Protein AF-A0A1Q6M4X7-F1 (afdb_monomer_lite)

pLDDT: mean 81.83, std 15.2, range [35.94, 97.19]

Radius of gyration: 29.62 Å; chains: 1; bounding box: 30×71×74 Å

Secondary structure (DSSP, 8-state):
-HHHHHHHHHHHTHHHHT-S---GGG--------HHHHHHHHHHHHHHHHHHHHHHHHSHHHHHHHHTS-HHHHHHHHHHHTS---HHHHHHHTTS-HHHHHHHHHHHHHHHHHHHTT-----

Structure (mmCIF, N/CA/C/O backbone):
data_AF-A0A1Q6M4X7-F1
#
_entry.id   AF-A0A1Q6M4X7-F1
#
loop_
_atom_site.group_PDB
_atom_site.id
_atom_site.type_symbol
_atom_site.label_atom_id
_atom_site.label_alt_id
_atom_site.label_comp_id
_atom_site.label_asym_id
_atom_site.label_entity_id
_atom_site.label_seq_id
_atom_site.pdbx_PDB_ins_code
_atom_site.Cartn_x
_atom_site.Cartn_y
_atom_site.Cartn_z
_atom_site.occupancy
_atom_site.B_iso_or_equiv
_atom_site.auth_seq_id
_atom_site.auth_comp_id
_atom_site.auth_asym_id
_atom_site.auth_atom_id
_atom_site.pdbx_PDB_model_num
ATOM 1 N N . MET A 1 1 ? -15.192 44.689 50.181 1.00 57.06 1 MET A N 1
ATOM 2 C CA . MET A 1 1 ? -14.975 43.286 50.619 1.00 57.06 1 MET A CA 1
ATOM 3 C C . MET 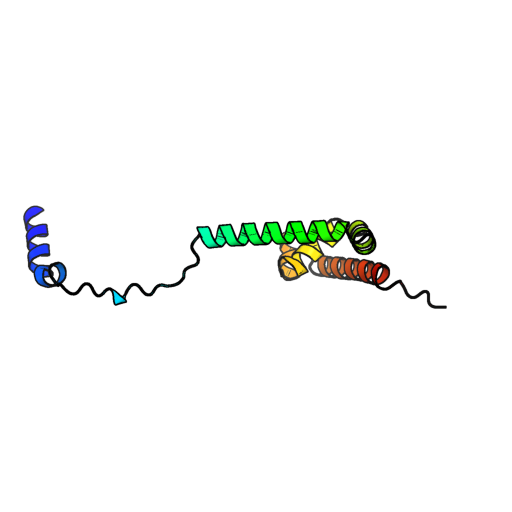A 1 1 ? -13.862 42.566 49.836 1.00 57.06 1 MET A C 1
ATOM 5 O O . MET A 1 1 ? -13.044 41.912 50.465 1.00 57.06 1 MET A O 1
ATOM 9 N N . ILE A 1 2 ? -13.738 42.748 48.510 1.00 58.19 2 ILE A N 1
ATOM 10 C CA . ILE A 1 2 ? -12.717 42.093 47.649 1.00 58.19 2 ILE A CA 1
ATOM 11 C C . ILE A 1 2 ? -11.260 42.444 48.021 1.00 58.19 2 ILE A C 1
ATOM 13 O O . ILE A 1 2 ? -10.394 41.570 48.047 1.00 58.19 2 ILE A O 1
ATOM 17 N N . ILE A 1 3 ? -10.983 43.705 48.379 1.00 62.12 3 ILE A N 1
ATOM 18 C CA . ILE A 1 3 ? -9.628 44.161 48.749 1.00 62.12 3 ILE A CA 1
ATOM 19 C C . ILE A 1 3 ? -9.087 43.394 49.969 1.00 62.12 3 ILE A C 1
ATOM 21 O O . ILE A 1 3 ? -7.902 43.064 50.011 1.00 62.12 3 ILE A O 1
ATOM 25 N N . ASN A 1 4 ? -9.950 43.041 50.928 1.00 73.69 4 ASN A N 1
ATOM 26 C CA . ASN A 1 4 ? -9.538 42.293 52.119 1.00 73.69 4 ASN A CA 1
ATOM 27 C C . ASN A 1 4 ? -9.195 40.835 51.804 1.00 73.69 4 ASN A C 1
ATOM 29 O O . ASN A 1 4 ? -8.273 40.297 52.407 1.00 73.69 4 ASN A O 1
ATOM 33 N N . VAL A 1 5 ? -9.878 40.214 50.838 1.00 75.94 5 VAL A N 1
ATOM 34 C CA . VAL A 1 5 ? -9.587 38.836 50.415 1.00 75.94 5 VAL A CA 1
ATOM 35 C C . VAL A 1 5 ? -8.225 38.769 49.729 1.00 75.94 5 VAL A C 1
ATOM 37 O O . VAL A 1 5 ? -7.395 37.942 50.098 1.00 75.94 5 VAL A O 1
ATOM 40 N N . ARG A 1 6 ? -7.945 39.699 48.806 1.00 76.00 6 ARG A N 1
ATOM 41 C CA . ARG A 1 6 ? -6.651 39.763 48.109 1.00 76.00 6 ARG A CA 1
ATOM 42 C C . ARG A 1 6 ? -5.499 40.059 49.071 1.00 76.00 6 ARG A C 1
ATOM 44 O O . ARG A 1 6 ? -4.477 39.383 49.016 1.00 76.00 6 ARG A O 1
ATOM 51 N N . LYS A 1 7 ? -5.680 41.008 50.001 1.00 82.06 7 LYS A N 1
ATOM 52 C CA . LYS A 1 7 ? -4.685 41.301 51.049 1.00 82.06 7 LYS A CA 1
ATOM 53 C C . LYS A 1 7 ? -4.442 40.099 51.967 1.00 82.06 7 LYS A C 1
ATOM 55 O O . LYS A 1 7 ? -3.293 39.816 52.288 1.00 82.06 7 LYS A O 1
ATOM 60 N N . LYS A 1 8 ? -5.497 39.372 52.355 1.00 84.50 8 LYS A N 1
ATOM 61 C CA . LYS A 1 8 ? -5.389 38.157 53.178 1.00 84.50 8 LYS A CA 1
ATOM 62 C C . LYS A 1 8 ? -4.645 37.043 52.443 1.00 84.50 8 LYS A C 1
ATOM 64 O O . LYS A 1 8 ? -3.775 36.418 53.032 1.00 84.50 8 LYS A O 1
ATOM 69 N N . TYR A 1 9 ? -4.938 36.834 51.161 1.00 85.06 9 TYR A N 1
ATOM 70 C CA . TYR A 1 9 ? -4.250 35.830 50.355 1.00 85.06 9 TYR A CA 1
ATOM 71 C C . TYR A 1 9 ? -2.760 36.154 50.188 1.00 85.06 9 TYR A C 1
ATOM 73 O O . TYR A 1 9 ? -1.926 35.297 50.451 1.00 85.06 9 TYR A O 1
ATOM 81 N N . ILE A 1 10 ? -2.412 37.396 49.833 1.00 84.88 10 ILE A N 1
ATOM 82 C CA . ILE A 1 10 ? -1.005 37.807 49.682 1.00 84.88 10 ILE A CA 1
ATOM 83 C C . ILE A 1 10 ? -0.255 37.665 51.009 1.00 84.88 10 ILE A C 1
ATOM 85 O O . ILE A 1 10 ? 0.851 37.140 51.025 1.00 84.88 10 ILE A O 1
ATOM 89 N N . LYS A 1 11 ? -0.867 38.075 52.129 1.00 84.75 11 LYS A N 1
ATOM 90 C CA . LYS A 1 11 ? -0.259 37.928 53.457 1.00 84.75 11 LYS A CA 1
ATOM 91 C C . LYS A 1 11 ? 0.002 36.461 53.808 1.00 84.75 11 LYS A C 1
ATOM 93 O O . LYS A 1 11 ? 1.071 36.144 54.310 1.00 84.75 11 LYS A O 1
ATOM 98 N N . ASN A 1 12 ? -0.961 35.584 53.542 1.00 87.25 12 ASN A N 1
ATOM 99 C CA . ASN A 1 12 ? -0.862 34.170 53.898 1.00 87.25 12 ASN A CA 1
ATOM 100 C C . ASN A 1 12 ? 0.115 33.385 53.011 1.00 87.25 12 ASN A C 1
ATOM 102 O O . ASN A 1 12 ? 0.576 32.334 53.429 1.00 87.25 12 ASN A O 1
ATOM 106 N N . ASN A 1 13 ? 0.415 33.880 51.808 1.00 83.31 13 ASN A N 1
ATOM 107 C CA . ASN A 1 13 ? 1.278 33.200 50.839 1.00 83.31 13 ASN A CA 1
ATOM 108 C C . ASN A 1 13 ? 2.568 33.987 50.556 1.00 83.31 13 ASN A C 1
ATOM 110 O O . ASN A 1 13 ? 3.207 33.772 49.532 1.00 83.31 13 ASN A O 1
ATOM 114 N N . TYR A 1 14 ? 2.938 34.927 51.431 1.00 83.06 14 TYR A N 1
ATOM 115 C CA . TYR A 1 14 ? 4.043 35.855 51.189 1.00 83.06 14 TYR A CA 1
ATOM 116 C C . TYR A 1 14 ? 5.382 35.137 50.986 1.00 83.06 14 TYR A C 1
ATOM 118 O O . TYR A 1 14 ? 6.115 35.488 50.073 1.00 83.06 14 TYR A O 1
ATOM 126 N N . GLU A 1 15 ? 5.684 34.111 51.785 1.00 81.00 15 GLU A N 1
ATOM 127 C CA . GLU A 1 15 ? 6.941 33.357 51.668 1.00 81.00 15 GLU A CA 1
ATOM 128 C C . GLU A 1 15 ? 7.046 32.600 50.342 1.00 81.00 15 GLU A C 1
ATOM 130 O O . GLU A 1 15 ? 8.084 32.661 49.698 1.00 81.00 15 GLU A O 1
ATOM 135 N N . TYR A 1 16 ? 5.956 31.971 49.892 1.00 76.81 16 TYR A N 1
ATOM 136 C CA . TYR A 1 16 ? 5.888 31.295 48.592 1.00 76.81 16 TYR A CA 1
ATOM 137 C C . TYR A 1 16 ? 5.977 32.279 47.417 1.00 76.81 16 TYR A C 1
ATOM 139 O O . TYR A 1 16 ? 6.659 32.030 46.433 1.00 76.81 16 TYR A O 1
ATOM 147 N N . LEU 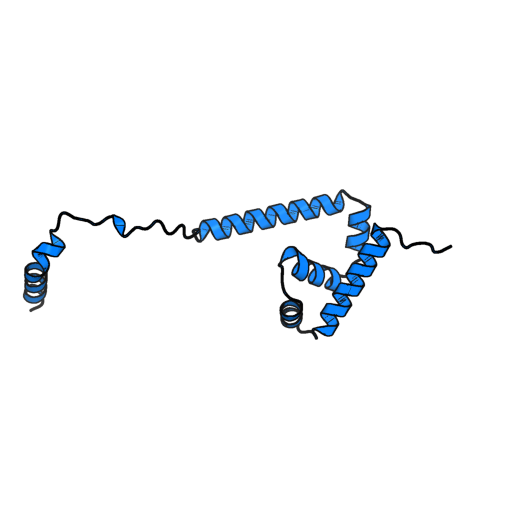A 1 17 ? 5.297 33.425 47.510 1.00 77.62 17 LEU A N 1
ATOM 148 C CA . LEU A 1 17 ? 5.314 34.436 46.447 1.00 77.62 17 LEU A CA 1
ATOM 149 C C . LEU A 1 17 ? 6.647 35.183 46.355 1.00 77.62 17 LEU A C 1
ATOM 151 O O . LEU A 1 17 ? 6.935 35.786 45.325 1.00 77.62 17 LEU A O 1
ATOM 155 N N . ASN A 1 18 ? 7.423 35.187 47.437 1.00 77.12 18 ASN A N 1
ATOM 156 C CA . ASN A 1 18 ? 8.662 35.945 47.555 1.00 77.12 18 ASN A CA 1
ATOM 157 C C . ASN A 1 18 ? 9.886 35.036 47.754 1.00 77.12 18 ASN A C 1
ATOM 159 O O . ASN A 1 18 ? 10.968 35.517 48.102 1.00 77.12 18 ASN A O 1
ATOM 163 N N . SER A 1 19 ? 9.727 33.727 47.537 1.00 77.31 19 SER A N 1
ATOM 164 C CA . SER A 1 19 ? 10.832 32.780 47.533 1.00 77.31 19 SER A CA 1
ATOM 165 C C . SER A 1 19 ? 11.716 33.062 46.322 1.00 77.31 19 SER A C 1
ATOM 167 O O . SER A 1 19 ? 11.251 33.078 45.184 1.00 77.31 19 SER A O 1
ATOM 169 N N . LYS A 1 20 ? 13.011 33.275 46.563 1.00 64.88 20 LYS A N 1
ATOM 170 C CA . LYS A 1 20 ? 14.010 33.470 45.497 1.00 64.88 20 LYS A CA 1
ATOM 171 C C . LYS A 1 20 ? 14.378 32.172 44.773 1.00 64.88 20 LYS A C 1
ATOM 173 O O . LYS A 1 20 ? 15.100 32.214 43.783 1.00 64.88 20 LYS A O 1
ATOM 178 N N . GLU A 1 21 ? 13.891 31.040 45.265 1.00 65.00 21 GLU A N 1
ATOM 179 C CA . GLU A 1 21 ? 14.068 29.733 44.648 1.00 65.00 21 GLU A CA 1
ATOM 180 C C . GLU A 1 21 ? 12.943 29.499 43.641 1.00 65.00 21 GLU A C 1
ATOM 182 O O . GLU A 1 21 ? 11.894 28.939 43.947 1.00 65.00 21 GLU A O 1
ATOM 187 N N . ILE A 1 22 ? 13.161 29.964 42.412 1.00 60.03 22 ILE A N 1
ATOM 188 C CA . ILE A 1 22 ? 12.459 29.407 41.259 1.00 60.03 22 ILE A CA 1
ATOM 189 C C . ILE A 1 22 ? 13.151 28.076 40.989 1.00 60.03 22 ILE A C 1
ATOM 191 O O . ILE A 1 22 ? 14.267 28.056 40.471 1.00 60.03 22 ILE A O 1
ATOM 195 N N . ASN A 1 23 ? 12.527 26.970 41.392 1.00 61.00 23 ASN A N 1
ATOM 196 C CA . ASN A 1 23 ? 13.036 25.649 41.060 1.00 61.00 23 ASN A CA 1
ATOM 197 C C . ASN A 1 23 ? 12.802 25.411 39.558 1.00 61.00 23 ASN A C 1
ATOM 199 O O . ASN A 1 23 ? 11.724 24.997 39.134 1.00 61.00 23 ASN A O 1
ATOM 203 N N . LEU A 1 24 ? 13.802 25.785 38.754 1.00 51.94 24 LEU A N 1
ATOM 204 C CA . LEU A 1 24 ? 13.830 25.664 37.292 1.00 51.94 24 LEU A CA 1
ATOM 205 C C . LEU A 1 24 ? 13.855 24.191 36.832 1.00 51.94 24 LEU A C 1
ATOM 207 O O . LEU A 1 24 ? 13.669 23.911 35.655 1.00 51.94 24 LEU A O 1
ATOM 211 N N . ASP A 1 25 ? 14.031 23.260 37.772 1.00 53.84 25 ASP A N 1
ATOM 212 C CA . ASP A 1 25 ? 14.203 21.820 37.558 1.00 53.84 25 ASP A CA 1
ATOM 213 C C . ASP A 1 25 ? 12.894 21.070 37.232 1.00 53.84 25 ASP A C 1
ATOM 215 O O . ASP A 1 25 ? 12.893 19.861 37.047 1.00 53.84 25 ASP A O 1
ATOM 219 N N . ILE A 1 26 ? 11.753 21.771 37.156 1.00 51.47 26 ILE A N 1
ATOM 220 C CA . ILE A 1 26 ? 10.464 21.181 36.730 1.00 51.47 26 ILE A CA 1
ATOM 221 C C . ILE A 1 26 ? 10.240 21.360 35.218 1.00 51.47 26 ILE A C 1
ATOM 223 O O . ILE A 1 26 ? 9.319 20.780 34.646 1.00 51.47 26 ILE A O 1
ATOM 227 N N . CYS A 1 27 ? 11.105 22.113 34.535 1.00 48.59 27 CYS A N 1
ATOM 228 C CA . CYS A 1 27 ? 11.174 22.070 33.080 1.00 48.59 27 CYS A CA 1
ATOM 229 C C . CYS A 1 27 ? 12.086 20.905 32.676 1.00 48.59 27 CYS A C 1
ATOM 231 O O . CYS A 1 27 ? 13.170 21.110 32.140 1.00 48.59 27 CYS A O 1
ATOM 233 N N . GLU A 1 28 ? 11.662 19.669 32.957 1.00 48.22 28 GLU A N 1
ATOM 234 C CA . GLU A 1 28 ? 12.138 18.560 32.136 1.00 48.22 28 GLU A CA 1
ATOM 235 C C . GLU A 1 28 ? 11.773 18.938 30.697 1.00 48.22 28 GLU A C 1
ATOM 237 O O . GLU A 1 28 ? 10.589 19.079 30.370 1.00 48.22 28 GLU A O 1
ATOM 242 N N . ASP A 1 29 ? 12.792 19.173 29.866 1.00 47.72 29 ASP A N 1
ATOM 243 C CA . ASP A 1 29 ? 12.695 19.190 28.409 1.00 47.72 29 ASP A CA 1
ATOM 244 C C . ASP A 1 29 ? 12.186 17.810 27.982 1.00 47.72 29 ASP A C 1
ATOM 246 O O . ASP A 1 29 ? 12.918 16.922 27.546 1.00 47.72 29 ASP A O 1
ATOM 250 N N . MET A 1 30 ? 10.887 17.596 28.157 1.00 50.59 30 MET A N 1
ATOM 251 C CA . MET A 1 30 ? 10.170 16.583 27.431 1.00 50.59 30 MET A CA 1
ATOM 252 C C . MET A 1 30 ? 10.275 17.064 25.986 1.00 50.59 30 MET A C 1
ATOM 254 O O . MET A 1 30 ? 9.569 18.001 25.605 1.00 50.59 30 MET A O 1
ATOM 258 N N . GLU A 1 31 ? 11.212 16.485 25.223 1.00 55.62 31 GLU A N 1
ATOM 259 C CA . GLU A 1 31 ? 11.312 16.573 23.761 1.00 55.62 31 GLU A CA 1
ATOM 260 C C . GLU A 1 31 ? 9.989 16.080 23.153 1.00 55.62 31 GLU A C 1
ATOM 262 O O . GLU A 1 31 ? 9.862 15.010 22.562 1.00 55.62 31 GLU A O 1
ATOM 267 N N . SER A 1 32 ? 8.934 16.855 23.356 1.00 55.91 32 SER A N 1
ATOM 268 C CA . SER A 1 32 ? 7.697 16.736 22.635 1.00 55.91 32 SER A CA 1
ATOM 269 C C . SER A 1 32 ? 8.028 17.303 21.272 1.00 55.91 32 SER A C 1
ATOM 271 O O . SER A 1 32 ? 8.202 18.511 21.119 1.00 55.91 32 SER A O 1
ATOM 273 N N . SER A 1 33 ? 8.200 16.418 20.286 1.00 62.06 33 SER A N 1
ATOM 274 C CA . SER A 1 33 ? 8.265 16.827 18.886 1.00 62.06 33 SER A CA 1
ATOM 275 C C . SER A 1 33 ? 7.135 17.825 18.669 1.00 62.06 33 SER A C 1
ATOM 277 O O . SER A 1 33 ? 5.962 17.476 18.869 1.00 62.06 33 SER A O 1
ATOM 279 N N . SER A 1 34 ? 7.473 19.076 18.366 1.00 80.12 34 SER A N 1
ATOM 280 C CA . SER A 1 34 ? 6.466 20.120 18.294 1.00 80.12 34 SER A CA 1
ATOM 281 C C . SER A 1 34 ? 5.461 19.758 17.197 1.00 80.12 34 SER A C 1
ATOM 283 O O . SER A 1 34 ? 5.766 18.999 16.272 1.00 80.12 34 SER A O 1
ATOM 285 N N . LEU A 1 35 ? 4.245 20.312 17.254 1.00 82.00 35 LEU A N 1
ATOM 286 C CA . LEU A 1 35 ? 3.278 20.165 16.156 1.00 82.00 35 LEU A CA 1
ATOM 287 C C . LEU A 1 35 ? 3.931 20.506 14.802 1.00 82.00 35 LEU A C 1
ATOM 289 O O . LEU A 1 35 ? 3.639 19.875 13.789 1.00 82.00 35 LEU A O 1
ATOM 293 N N . PHE A 1 36 ? 4.837 21.486 14.804 1.00 82.06 36 PHE A N 1
ATOM 294 C CA . PHE A 1 36 ? 5.601 21.878 13.633 1.00 82.06 36 PHE A CA 1
ATOM 295 C C . PHE A 1 36 ? 6.551 20.773 13.160 1.00 82.06 36 PHE A C 1
ATOM 297 O O . PHE A 1 36 ? 6.538 20.457 11.975 1.00 82.06 36 PHE A O 1
ATOM 304 N N . ASP A 1 37 ? 7.302 20.134 14.058 1.00 87.25 37 ASP A N 1
ATOM 305 C CA . ASP A 1 37 ? 8.202 19.028 13.702 1.00 87.25 37 ASP A CA 1
ATOM 306 C C . ASP A 1 37 ? 7.432 17.833 13.142 1.00 87.25 37 ASP A C 1
ATOM 308 O O . ASP A 1 37 ? 7.851 17.225 12.159 1.00 87.25 37 ASP A O 1
ATOM 312 N N . ALA A 1 38 ? 6.262 17.524 13.706 1.00 87.06 38 ALA A N 1
ATOM 313 C CA . ALA A 1 38 ? 5.390 16.477 13.179 1.00 87.06 38 ALA A CA 1
ATOM 314 C C . ALA A 1 38 ? 4.922 16.788 11.745 1.00 87.06 38 ALA A C 1
ATOM 316 O O . ALA A 1 38 ? 4.949 15.916 10.873 1.00 87.06 38 ALA A O 1
ATOM 317 N N . VAL A 1 39 ? 4.526 18.038 11.480 1.00 87.12 39 VAL A N 1
ATOM 318 C CA . VAL A 1 39 ? 4.140 18.491 10.134 1.00 87.12 39 VAL A CA 1
ATOM 319 C C . VAL A 1 39 ? 5.339 18.470 9.184 1.00 87.12 39 VAL A C 1
ATOM 321 O O . VAL A 1 39 ? 5.217 17.976 8.064 1.00 87.12 39 VAL A O 1
ATOM 324 N N . LEU A 1 40 ? 6.500 18.953 9.626 1.00 90.62 40 LEU A N 1
ATOM 325 C CA . LEU A 1 40 ? 7.720 18.990 8.827 1.00 90.62 40 LEU A CA 1
ATOM 326 C C . LEU A 1 40 ? 8.176 17.578 8.440 1.00 90.62 40 LEU A C 1
ATOM 328 O O . LEU A 1 40 ? 8.452 17.328 7.268 1.00 90.62 40 LEU A O 1
ATOM 332 N N . ASN A 1 41 ? 8.183 16.644 9.393 1.00 89.50 41 ASN A N 1
ATOM 333 C CA . ASN A 1 41 ? 8.535 15.247 9.147 1.00 89.50 41 ASN A CA 1
ATOM 334 C C . ASN A 1 41 ? 7.586 14.596 8.139 1.00 89.50 41 ASN A C 1
ATOM 336 O O . ASN A 1 41 ? 8.042 13.942 7.201 1.00 89.50 41 ASN A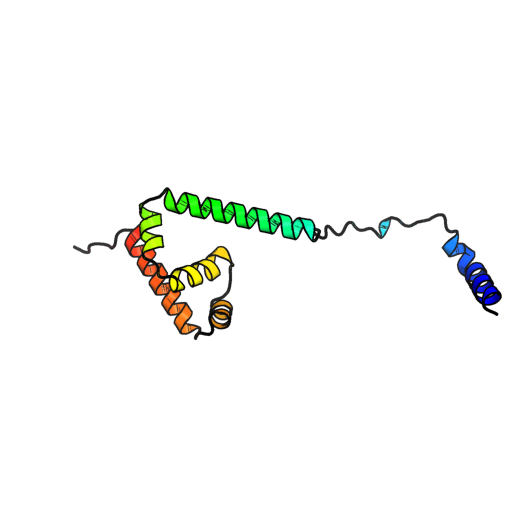 O 1
ATOM 340 N N . LYS A 1 42 ? 6.279 14.858 8.252 1.00 90.31 42 LYS A N 1
ATOM 341 C CA . LYS A 1 42 ? 5.301 14.376 7.272 1.00 90.31 42 LYS A CA 1
ATOM 342 C C . LYS A 1 42 ? 5.597 14.899 5.861 1.00 90.31 42 LYS A C 1
ATOM 344 O O . LYS A 1 42 ? 5.596 14.116 4.916 1.00 90.31 42 LYS A O 1
ATOM 349 N N . CYS A 1 43 ? 5.907 16.189 5.715 1.00 88.56 43 CYS A N 1
ATOM 350 C CA . CYS A 1 43 ? 6.285 16.769 4.422 1.00 88.56 43 CYS A CA 1
ATOM 351 C C . CYS A 1 43 ? 7.556 16.123 3.850 1.00 88.56 43 CYS A C 1
ATOM 353 O O . CYS A 1 43 ? 7.624 15.819 2.660 1.00 88.56 43 CYS A O 1
ATOM 355 N N . VAL A 1 44 ? 8.566 15.887 4.691 1.00 91.62 44 VAL A N 1
ATOM 356 C CA . VAL A 1 44 ? 9.808 15.212 4.287 1.00 91.62 44 VAL A CA 1
ATOM 357 C C . VAL A 1 44 ? 9.531 13.785 3.804 1.00 91.62 44 VAL A C 1
ATOM 359 O O . VAL A 1 44 ? 10.098 13.357 2.798 1.00 91.62 44 VAL A O 1
ATOM 362 N N . ASP A 1 45 ? 8.648 13.049 4.472 1.00 89.75 45 ASP A N 1
ATOM 363 C CA . ASP A 1 45 ? 8.306 11.680 4.081 1.00 89.75 45 ASP A CA 1
ATOM 364 C C . ASP A 1 45 ? 7.462 11.622 2.802 1.00 89.75 45 ASP A C 1
ATOM 366 O O . ASP A 1 45 ? 7.669 10.737 1.963 1.00 89.75 45 ASP A O 1
ATOM 370 N N . GLU A 1 46 ? 6.576 12.596 2.586 1.00 87.94 46 GLU A N 1
ATOM 371 C CA . GLU A 1 46 ? 5.872 12.775 1.311 1.00 87.94 46 GLU A CA 1
ATOM 372 C C . GLU A 1 46 ? 6.858 13.062 0.164 1.00 87.94 46 GLU A C 1
ATOM 374 O O . GLU A 1 46 ? 6.778 12.418 -0.886 1.00 87.94 46 GLU A O 1
ATOM 379 N N . LEU A 1 47 ? 7.854 13.932 0.381 1.00 89.06 47 LEU A N 1
ATOM 380 C CA . LEU A 1 47 ? 8.908 14.218 -0.603 1.00 89.06 47 LEU A CA 1
ATOM 381 C C . LEU A 1 47 ? 9.754 12.983 -0.935 1.00 89.06 47 LEU A C 1
ATOM 383 O O . LEU A 1 47 ? 9.985 12.690 -2.110 1.00 89.06 47 LEU A O 1
ATOM 387 N N . LYS A 1 48 ? 10.190 12.218 0.075 1.00 89.44 48 LYS A N 1
ATOM 388 C CA . LYS A 1 48 ? 10.913 10.952 -0.150 1.00 89.44 48 LYS A CA 1
ATOM 389 C C . LYS A 1 48 ? 10.071 9.974 -0.966 1.00 89.44 48 LYS A C 1
ATOM 391 O O . LYS A 1 48 ? 10.588 9.330 -1.875 1.00 89.44 48 LYS A O 1
ATOM 396 N N . SER A 1 49 ? 8.775 9.888 -0.669 1.00 86.44 49 SER A N 1
ATOM 397 C CA . SER A 1 49 ? 7.846 9.006 -1.381 1.00 86.44 49 SER A CA 1
ATOM 398 C C . SER A 1 49 ? 7.680 9.409 -2.849 1.00 86.44 49 SER A C 1
ATOM 400 O O . SER A 1 49 ? 7.649 8.540 -3.720 1.00 86.44 49 SER A O 1
ATOM 402 N N . ALA A 1 50 ? 7.627 10.711 -3.146 1.00 82.00 50 ALA A N 1
ATOM 403 C CA . ALA A 1 50 ? 7.604 11.212 -4.519 1.00 82.00 50 ALA A CA 1
ATOM 404 C C . ALA A 1 50 ? 8.892 10.851 -5.277 1.00 82.00 50 ALA A C 1
ATOM 406 O O . ALA A 1 50 ? 8.833 10.363 -6.403 1.00 82.00 50 ALA A O 1
ATOM 407 N N . LEU A 1 51 ? 10.050 10.992 -4.630 1.00 85.31 51 LEU A N 1
ATOM 408 C CA . LEU A 1 51 ? 11.343 10.647 -5.222 1.00 85.31 51 LEU A CA 1
ATOM 409 C C . LEU A 1 51 ? 11.473 9.135 -5.495 1.00 85.31 51 LEU A C 1
ATOM 411 O O . LEU A 1 51 ? 11.986 8.722 -6.535 1.00 85.31 51 LEU A O 1
ATOM 415 N N . GLU A 1 52 ? 10.974 8.285 -4.593 1.00 82.25 52 GLU A N 1
ATOM 416 C CA . GLU A 1 52 ? 10.855 6.836 -4.827 1.00 82.25 52 GLU A CA 1
ATOM 417 C C . GLU A 1 52 ? 9.943 6.522 -6.021 1.00 82.25 52 GLU A C 1
ATOM 419 O O . GLU A 1 52 ? 10.252 5.640 -6.826 1.00 82.25 52 GLU A O 1
ATOM 424 N N . PHE A 1 53 ? 8.841 7.261 -6.164 1.00 80.94 53 PHE A N 1
ATOM 425 C CA . PHE A 1 53 ? 7.913 7.108 -7.278 1.00 80.94 53 PHE A CA 1
ATOM 426 C C . PHE A 1 53 ? 8.547 7.506 -8.617 1.00 80.94 53 PHE A C 1
ATOM 428 O O . PHE A 1 53 ? 8.381 6.787 -9.598 1.00 80.94 53 PHE A O 1
ATOM 435 N N . GLU A 1 54 ? 9.332 8.584 -8.662 1.00 78.81 54 GLU A N 1
ATOM 436 C CA . GLU A 1 54 ? 10.095 8.985 -9.853 1.00 78.81 54 GLU A CA 1
ATOM 437 C C . GLU A 1 54 ? 11.105 7.913 -10.276 1.00 78.81 54 GLU A C 1
ATOM 439 O O . GLU A 1 54 ? 11.143 7.520 -11.443 1.00 78.81 54 GLU A O 1
ATOM 444 N N . ARG A 1 55 ? 11.864 7.355 -9.322 1.00 81.94 55 ARG A N 1
ATOM 445 C CA . ARG A 1 55 ? 12.807 6.249 -9.587 1.00 81.94 55 ARG A CA 1
ATOM 446 C C . ARG A 1 55 ? 12.125 5.032 -10.210 1.00 81.94 55 ARG A C 1
ATOM 448 O O . ARG A 1 55 ? 12.727 4.341 -11.027 1.00 81.94 55 ARG A O 1
ATOM 455 N N . LEU A 1 56 ? 10.867 4.790 -9.851 1.00 76.75 56 LEU A N 1
ATOM 456 C CA . LEU A 1 56 ? 10.037 3.721 -10.403 1.00 76.75 56 LEU A CA 1
ATOM 457 C C . LEU A 1 56 ? 9.780 3.883 -11.911 1.00 76.75 56 LEU A C 1
ATOM 459 O O . LEU A 1 56 ? 9.637 2.876 -12.597 1.00 76.75 56 LEU A O 1
ATOM 463 N N . PHE A 1 57 ? 9.741 5.113 -12.438 1.00 76.75 57 PHE A N 1
ATOM 464 C CA . PHE A 1 57 ? 9.648 5.363 -13.885 1.00 76.75 57 PHE A CA 1
ATOM 465 C C . PHE A 1 57 ? 10.996 5.268 -14.597 1.00 76.75 57 PHE A C 1
ATOM 467 O O . PHE A 1 57 ? 11.021 5.016 -15.799 1.00 76.75 57 PHE A O 1
ATOM 474 N N . CYS A 1 58 ? 12.104 5.449 -13.876 1.00 80.25 58 CYS A N 1
ATOM 475 C CA . CYS A 1 58 ? 13.446 5.306 -14.438 1.00 80.25 58 CYS A CA 1
ATOM 476 C C . CYS A 1 58 ? 13.807 3.840 -14.731 1.00 80.25 58 CYS A C 1
ATOM 478 O O . CYS A 1 58 ? 14.601 3.577 -15.632 1.00 80.25 58 CYS A O 1
ATOM 480 N N . ASP A 1 59 ? 13.228 2.885 -13.999 1.00 83.50 59 ASP A N 1
ATOM 481 C CA . ASP A 1 59 ? 13.366 1.455 -14.280 1.00 83.50 59 ASP A CA 1
ATOM 482 C C . ASP A 1 59 ? 12.173 0.956 -15.107 1.00 83.50 59 ASP A C 1
ATOM 484 O O . ASP A 1 59 ? 11.066 0.752 -14.604 1.00 83.50 59 ASP A O 1
ATOM 488 N N . GLU A 1 60 ? 12.412 0.707 -16.394 1.00 82.50 60 GLU A N 1
ATOM 489 C CA . GLU A 1 60 ? 11.391 0.247 -17.337 1.00 82.50 60 GLU A CA 1
ATOM 490 C C . GLU A 1 60 ? 10.724 -1.076 -16.908 1.00 82.50 60 GLU A C 1
ATOM 492 O O . GLU A 1 60 ? 9.522 -1.277 -17.126 1.00 82.50 60 GLU A O 1
ATOM 497 N N . LYS A 1 61 ? 11.456 -1.992 -16.257 1.00 83.12 61 LYS A N 1
ATOM 498 C CA . LYS A 1 61 ? 10.891 -3.266 -15.788 1.00 83.12 61 LYS A CA 1
ATOM 499 C C . LYS A 1 61 ? 9.956 -3.032 -14.610 1.00 83.12 61 LYS A C 1
ATOM 501 O O . LYS A 1 61 ? 8.826 -3.529 -14.630 1.00 83.12 61 LYS A O 1
ATOM 506 N N . LEU A 1 62 ? 10.395 -2.267 -13.610 1.00 81.69 62 LEU A N 1
ATOM 507 C CA . LEU A 1 62 ? 9.568 -1.934 -12.446 1.00 81.69 62 LEU A CA 1
ATOM 508 C C . LEU A 1 62 ? 8.343 -1.109 -12.847 1.00 81.69 62 LEU A C 1
ATOM 510 O O . LEU A 1 62 ? 7.232 -1.405 -12.397 1.00 81.69 62 LEU A O 1
ATOM 514 N N . TYR A 1 63 ? 8.506 -0.164 -13.771 1.00 85.19 63 TYR A N 1
ATOM 515 C CA . TYR A 1 63 ? 7.404 0.589 -14.356 1.00 85.19 63 TYR A CA 1
ATOM 516 C C . TYR A 1 63 ? 6.363 -0.336 -15.001 1.00 85.19 63 TYR A C 1
ATOM 518 O O . TYR A 1 63 ? 5.171 -0.254 -14.695 1.00 85.19 63 TYR A O 1
ATO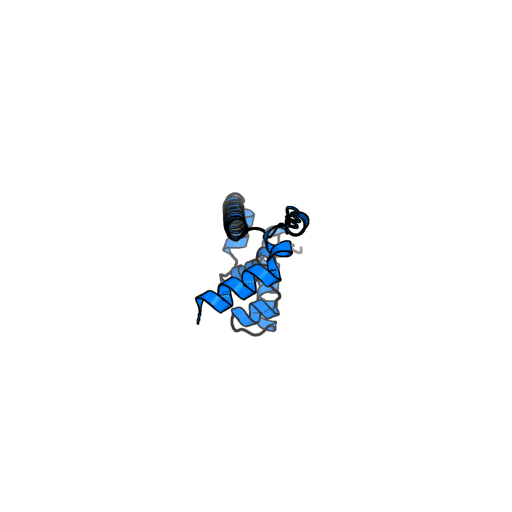M 526 N N . ASN A 1 64 ? 6.790 -1.279 -15.846 1.00 85.44 64 ASN A N 1
ATOM 527 C CA . ASN A 1 64 ? 5.893 -2.222 -16.523 1.00 85.44 64 ASN A CA 1
ATOM 528 C C . ASN A 1 64 ? 5.193 -3.202 -15.563 1.00 85.44 64 ASN A C 1
ATOM 530 O O . ASN A 1 64 ? 4.080 -3.683 -15.834 1.00 85.44 64 ASN A O 1
ATOM 534 N N . VAL A 1 65 ? 5.830 -3.515 -14.434 1.00 86.75 65 VAL A N 1
ATOM 535 C CA . VAL A 1 65 ? 5.236 -4.288 -13.338 1.00 86.75 65 VAL A CA 1
ATOM 536 C C . VAL A 1 65 ? 4.156 -3.462 -12.645 1.00 86.75 65 VAL A C 1
ATOM 538 O O . VAL A 1 65 ? 3.001 -3.891 -12.598 1.00 86.75 65 VAL A O 1
ATOM 541 N N . ALA A 1 66 ? 4.502 -2.261 -12.178 1.00 85.31 66 ALA A N 1
ATOM 542 C CA . ALA A 1 66 ? 3.591 -1.364 -11.479 1.00 85.31 66 ALA A CA 1
ATOM 543 C C . ALA A 1 66 ? 2.396 -0.968 -12.360 1.00 85.31 66 ALA A C 1
ATOM 545 O O . ALA A 1 66 ? 1.252 -0.969 -11.903 1.00 85.31 66 ALA A O 1
ATOM 546 N N . LYS A 1 67 ? 2.619 -0.702 -13.650 1.00 87.06 67 LYS A N 1
ATOM 547 C CA . LYS A 1 67 ? 1.573 -0.370 -14.627 1.00 87.06 67 LYS A CA 1
ATOM 548 C C . LYS A 1 67 ? 0.524 -1.474 -14.783 1.00 87.06 67 LYS A C 1
ATOM 550 O O . LYS A 1 67 ? -0.646 -1.164 -14.971 1.00 87.06 67 LYS A O 1
ATOM 555 N N . ALA A 1 68 ? 0.914 -2.744 -14.678 1.00 88.62 68 ALA A N 1
ATOM 556 C CA . ALA A 1 68 ? 0.003 -3.880 -14.847 1.00 88.62 68 ALA A CA 1
ATOM 557 C C . ALA A 1 68 ? -0.839 -4.215 -13.604 1.00 88.62 68 ALA A C 1
ATOM 559 O O . ALA A 1 68 ? -1.745 -5.057 -13.667 1.00 88.62 68 ALA A O 1
ATOM 560 N N . LEU A 1 69 ? -0.543 -3.579 -12.472 1.00 92.06 69 LEU A N 1
ATOM 561 C CA . LEU A 1 69 ? -1.380 -3.654 -11.286 1.00 92.06 69 LEU A CA 1
ATOM 562 C C . LEU A 1 69 ? -2.594 -2.735 -11.450 1.00 92.06 69 LEU A C 1
ATOM 564 O O . LEU A 1 69 ? -2.489 -1.581 -11.868 1.00 92.06 69 LEU A O 1
ATOM 568 N N . SER A 1 70 ? -3.758 -3.251 -11.082 1.00 94.19 70 SER A N 1
ATOM 569 C CA . SER A 1 70 ? -4.992 -2.477 -10.971 1.00 94.19 70 SER A CA 1
ATOM 570 C C . SER A 1 70 ? -4.903 -1.464 -9.828 1.00 94.19 70 SER A C 1
ATOM 572 O O . SER A 1 70 ? -4.116 -1.631 -8.896 1.00 94.19 70 SER A O 1
ATOM 574 N N . GLY A 1 71 ? -5.756 -0.435 -9.857 1.00 92.62 71 GLY A N 1
ATOM 575 C CA . GLY A 1 71 ? -5.821 0.563 -8.782 1.00 92.62 71 GLY A CA 1
ATOM 576 C C . GLY A 1 71 ? -6.027 -0.070 -7.402 1.00 92.62 71 GLY A C 1
ATOM 577 O O . GLY A 1 71 ? -5.300 0.252 -6.471 1.00 92.62 71 GLY A O 1
ATOM 578 N N . LYS A 1 72 ? -6.924 -1.061 -7.291 1.00 94.06 72 LYS A N 1
ATOM 579 C CA . LYS A 1 72 ? -7.157 -1.790 -6.031 1.00 94.06 72 LYS A CA 1
ATOM 580 C C . LYS A 1 72 ? -5.924 -2.562 -5.557 1.00 94.06 72 LYS A C 1
ATOM 582 O O . LYS A 1 72 ? -5.621 -2.545 -4.372 1.00 94.06 72 LYS A O 1
ATOM 587 N N . GLU A 1 73 ? -5.207 -3.224 -6.468 1.00 94.81 73 GLU A N 1
ATOM 588 C CA . GLU A 1 73 ? -3.960 -3.929 -6.131 1.00 94.81 73 GLU A CA 1
ATOM 589 C C . GLU A 1 73 ? -2.894 -2.944 -5.628 1.00 94.81 73 GLU A C 1
ATOM 591 O O . GLU A 1 73 ? -2.266 -3.203 -4.606 1.00 94.81 73 GLU A O 1
ATOM 596 N N . LYS A 1 74 ? -2.743 -1.788 -6.289 1.00 93.56 74 LYS A N 1
ATOM 597 C CA . LYS A 1 74 ? -1.818 -0.726 -5.864 1.00 93.56 74 LYS A CA 1
ATOM 598 C C . LYS A 1 74 ? -2.171 -0.173 -4.487 1.00 93.56 74 LYS A C 1
ATOM 600 O O . LYS A 1 74 ? -1.287 -0.078 -3.650 1.00 93.56 74 LYS A O 1
ATOM 605 N N . MET A 1 75 ? -3.445 0.134 -4.240 1.00 93.81 75 MET A N 1
ATOM 606 C CA . MET A 1 75 ? -3.910 0.647 -2.946 1.00 93.81 75 MET A CA 1
ATOM 607 C C . MET A 1 75 ? -3.637 -0.338 -1.810 1.00 93.81 75 MET A C 1
ATOM 609 O O . MET A 1 75 ? -3.114 0.056 -0.776 1.00 93.81 75 MET A O 1
ATOM 613 N N . VAL A 1 76 ? -3.937 -1.627 -2.011 1.00 95.94 76 VAL A N 1
ATOM 614 C CA . VAL A 1 76 ? -3.682 -2.655 -0.992 1.00 95.94 76 VAL A CA 1
ATOM 615 C C . VAL A 1 76 ? -2.186 -2.796 -0.712 1.00 95.94 76 VAL A C 1
ATOM 617 O O . VAL A 1 76 ? -1.798 -2.886 0.447 1.00 95.94 76 VAL A O 1
ATOM 620 N N . LEU A 1 77 ? -1.338 -2.803 -1.745 1.00 93.56 77 LEU A N 1
ATOM 621 C CA . LEU A 1 77 ? 0.114 -2.869 -1.552 1.00 93.56 77 LEU A CA 1
ATOM 622 C C . LEU A 1 77 ? 0.661 -1.611 -0.872 1.00 93.56 77 LEU A C 1
ATOM 624 O O . LEU A 1 77 ? 1.496 -1.729 0.018 1.00 93.56 77 LEU A O 1
ATOM 628 N N . PHE A 1 78 ? 0.178 -0.430 -1.256 1.00 91.88 78 PHE A N 1
ATOM 629 C CA . PHE A 1 78 ? 0.566 0.834 -0.636 1.00 91.88 78 PHE A CA 1
ATOM 630 C C . PHE A 1 78 ? 0.212 0.846 0.854 1.00 91.88 78 PHE A C 1
ATOM 632 O O . PHE A 1 78 ? 1.084 1.058 1.690 1.00 91.88 78 PHE A O 1
ATOM 639 N N . ALA A 1 79 ? -1.029 0.504 1.199 1.00 94.06 79 ALA A N 1
ATOM 640 C CA . ALA A 1 79 ? -1.468 0.454 2.587 1.00 94.06 79 ALA A CA 1
ATOM 641 C C . ALA A 1 79 ? -0.697 -0.593 3.415 1.00 94.06 79 ALA A C 1
ATOM 643 O O . ALA A 1 79 ? -0.375 -0.347 4.572 1.00 94.06 79 ALA A O 1
ATOM 644 N N . LEU A 1 80 ? -0.363 -1.751 2.829 1.00 93.44 80 LEU A N 1
ATOM 645 C CA . LEU A 1 80 ? 0.400 -2.802 3.515 1.00 93.44 80 LEU A CA 1
ATOM 646 C C . LEU A 1 80 ? 1.867 -2.431 3.754 1.00 93.44 80 LEU A C 1
ATOM 648 O O . LEU A 1 80 ? 2.389 -2.707 4.828 1.00 93.44 80 LEU A O 1
ATOM 652 N N . TYR A 1 81 ? 2.547 -1.899 2.737 1.00 90.69 81 TYR A N 1
ATOM 653 C CA . TYR A 1 81 ? 4.008 -1.775 2.740 1.00 90.69 81 TYR A CA 1
ATOM 654 C C . TYR A 1 81 ? 4.513 -0.356 2.984 1.00 90.69 81 TYR A C 1
ATOM 656 O O . TYR A 1 81 ? 5.633 -0.206 3.455 1.00 90.69 81 TYR A O 1
ATOM 664 N N . LYS A 1 82 ? 3.724 0.671 2.651 1.00 88.12 82 LYS A N 1
ATOM 665 C CA . LYS A 1 82 ? 4.089 2.073 2.886 1.00 88.12 82 LYS A CA 1
ATOM 666 C C . LYS A 1 82 ? 3.433 2.635 4.141 1.00 88.12 82 LYS A C 1
ATOM 668 O O . LYS A 1 82 ? 4.089 3.343 4.887 1.00 88.12 82 LYS A O 1
ATOM 673 N N . GLU A 1 83 ? 2.159 2.319 4.368 1.00 89.31 83 GLU A N 1
ATOM 674 C CA . GLU A 1 83 ? 1.421 2.782 5.557 1.00 89.31 83 GLU A CA 1
ATOM 675 C C . GLU A 1 83 ? 1.452 1.774 6.718 1.00 89.31 83 GLU A C 1
ATOM 677 O O . GLU A 1 83 ? 0.877 2.043 7.769 1.00 89.31 83 GLU A O 1
ATOM 682 N N . GLU A 1 84 ? 2.071 0.603 6.519 1.00 93.19 84 GLU A N 1
ATOM 683 C CA . GLU A 1 84 ? 2.212 -0.471 7.517 1.00 93.19 84 GLU A CA 1
ATOM 684 C C . GLU A 1 84 ? 0.883 -0.934 8.155 1.00 93.19 84 GLU A C 1
ATOM 686 O O . GLU A 1 84 ? 0.834 -1.454 9.273 1.00 93.19 84 GLU A O 1
ATOM 691 N N . LYS A 1 85 ? -0.236 -0.787 7.435 1.00 95.31 85 LYS A N 1
ATOM 692 C CA . LYS A 1 85 ? -1.565 -1.164 7.926 1.00 95.31 85 LYS A CA 1
ATOM 693 C C . LYS A 1 85 ? -1.771 -2.672 7.891 1.00 95.31 85 LYS A C 1
ATOM 695 O O . LYS A 1 85 ? -1.394 -3.378 6.955 1.00 95.31 85 LYS A O 1
ATOM 700 N N . SER A 1 86 ? -2.498 -3.182 8.880 1.00 96.31 86 SER A N 1
ATOM 701 C CA . SER A 1 86 ? -2.932 -4.579 8.894 1.00 96.31 86 SER A CA 1
ATOM 702 C C . SER A 1 86 ? -4.015 -4.852 7.842 1.00 96.31 86 SER A C 1
ATOM 704 O O . SER A 1 86 ? -4.842 -3.997 7.526 1.00 96.31 86 SER A O 1
ATOM 706 N N . ILE A 1 87 ? -4.106 -6.104 7.374 1.00 94.81 87 ILE A N 1
ATOM 707 C CA . ILE A 1 87 ? -5.169 -6.555 6.450 1.00 94.81 87 ILE A CA 1
ATOM 708 C C . ILE A 1 87 ? -6.568 -6.209 6.988 1.00 94.81 87 ILE A C 1
ATOM 710 O O . ILE A 1 87 ? -7.461 -5.878 6.214 1.00 94.81 87 ILE A O 1
ATOM 714 N N . ASN A 1 88 ? -6.760 -6.267 8.309 1.00 96.31 88 ASN A N 1
ATOM 715 C CA . ASN A 1 88 ? -8.039 -5.957 8.945 1.00 96.31 88 ASN A CA 1
ATOM 716 C C . ASN A 1 88 ? -8.374 -4.460 8.880 1.00 96.31 88 ASN A C 1
ATOM 718 O O . ASN A 1 88 ? -9.533 -4.117 8.672 1.00 96.31 88 ASN A O 1
ATOM 722 N N . GLN A 1 89 ? -7.386 -3.576 9.052 1.00 96.62 89 GLN A N 1
ATOM 723 C CA . GLN A 1 89 ? -7.583 -2.128 8.903 1.00 96.62 89 GLN A CA 1
ATOM 724 C C . GLN A 1 89 ? -7.919 -1.779 7.455 1.00 96.62 89 GLN A C 1
ATOM 726 O O . GLN A 1 89 ? -8.915 -1.108 7.209 1.00 96.62 89 GLN A O 1
ATOM 731 N N . ILE A 1 90 ? -7.177 -2.337 6.498 1.00 96.75 90 ILE A N 1
ATOM 732 C CA . ILE A 1 90 ? -7.417 -2.121 5.065 1.00 96.75 90 ILE A CA 1
ATOM 733 C C . ILE A 1 90 ? -8.813 -2.611 4.664 1.00 96.75 90 ILE A C 1
ATOM 735 O O . ILE A 1 90 ? -9.528 -1.925 3.943 1.00 96.75 90 ILE A O 1
ATOM 739 N N . ALA A 1 91 ? -9.226 -3.782 5.155 1.00 96.94 91 ALA A N 1
ATOM 740 C CA . ALA A 1 91 ? -10.559 -4.329 4.912 1.00 96.94 91 ALA A CA 1
ATOM 741 C C . ALA A 1 91 ? -11.668 -3.385 5.404 1.00 96.94 91 ALA A C 1
ATOM 743 O O . ALA A 1 91 ? -12.635 -3.146 4.682 1.00 96.94 91 ALA A O 1
ATOM 744 N N . LYS A 1 92 ? -11.494 -2.797 6.596 1.00 97.00 92 LYS A N 1
ATOM 745 C CA . LYS A 1 92 ? -12.417 -1.795 7.147 1.00 97.00 92 LYS A CA 1
ATOM 746 C C . LYS A 1 92 ? -12.435 -0.511 6.314 1.00 97.00 92 LYS A C 1
ATOM 748 O O . LYS A 1 92 ? -13.511 -0.063 5.943 1.00 97.00 92 LYS A O 1
ATOM 753 N N . GLU A 1 93 ? -11.272 0.051 5.987 1.00 95.06 93 GLU A N 1
ATOM 754 C CA . GLU A 1 93 ? -11.153 1.298 5.210 1.00 95.06 93 GLU A CA 1
ATOM 755 C C . GLU A 1 93 ? -11.717 1.162 3.790 1.00 95.06 93 GLU A C 1
ATOM 757 O O . GLU A 1 93 ? -12.375 2.065 3.283 1.00 95.06 93 GLU A O 1
ATOM 762 N N . MET A 1 94 ? -11.496 0.010 3.155 1.00 94.06 94 MET A N 1
ATOM 763 C CA . MET A 1 94 ? -12.008 -0.287 1.817 1.00 94.06 94 MET A CA 1
ATOM 764 C C . MET A 1 94 ? -13.444 -0.834 1.820 1.00 94.06 94 MET A C 1
ATOM 766 O O . MET A 1 94 ? -13.985 -1.079 0.742 1.00 94.06 94 MET A O 1
ATOM 770 N N . ASN A 1 95 ? -14.047 -1.042 2.996 1.00 95.56 95 ASN A N 1
ATOM 771 C CA . ASN A 1 95 ? -15.369 -1.642 3.187 1.00 95.56 95 ASN A CA 1
ATOM 772 C C . ASN A 1 95 ? -15.556 -2.972 2.425 1.00 95.56 95 ASN A C 1
ATOM 774 O O . ASN A 1 95 ? -16.499 -3.155 1.653 1.00 95.56 95 ASN A O 1
ATOM 778 N N . VAL A 1 96 ? -14.613 -3.899 2.600 1.00 95.75 96 VAL A N 1
ATOM 779 C CA . VAL A 1 96 ? -14.638 -5.229 1.973 1.00 95.75 96 VAL A CA 1
ATOM 780 C C . VAL A 1 96 ? -14.205 -6.309 2.955 1.00 95.75 96 VAL A C 1
ATOM 782 O O . VAL A 1 96 ? -13.506 -6.053 3.930 1.00 95.75 96 VAL A O 1
ATOM 785 N N . GLU A 1 97 ? -14.562 -7.555 2.654 1.00 96.69 97 GLU A N 1
ATOM 786 C CA . GLU A 1 97 ? -14.144 -8.709 3.447 1.00 96.69 97 GLU A CA 1
ATOM 787 C C . GLU A 1 97 ? -12.618 -8.853 3.533 1.00 96.69 97 GLU A C 1
ATOM 789 O O . GLU A 1 97 ? -11.891 -8.712 2.543 1.00 96.69 97 GLU A O 1
ATOM 794 N N . ARG A 1 98 ? -12.126 -9.260 4.708 1.00 96.81 98 ARG A N 1
ATOM 795 C CA . ARG A 1 98 ? -10.697 -9.529 4.957 1.00 96.81 98 ARG A CA 1
ATOM 796 C C . ARG A 1 98 ? -10.110 -10.516 3.942 1.00 96.81 98 ARG A C 1
ATOM 798 O O . ARG A 1 98 ? -8.983 -10.348 3.472 1.00 96.81 98 ARG A O 1
ATOM 805 N N . THR A 1 99 ? -10.878 -11.546 3.590 1.00 97.00 99 THR A N 1
ATOM 806 C CA . THR A 1 99 ? -10.492 -12.566 2.601 1.00 97.00 99 THR A CA 1
ATOM 807 C C . THR A 1 99 ? -10.314 -11.969 1.206 1.00 97.00 99 THR A C 1
ATOM 809 O O . THR A 1 99 ? -9.434 -12.399 0.460 1.00 97.00 99 THR A O 1
ATOM 812 N N . THR A 1 100 ? -11.086 -10.935 0.866 1.00 96.81 100 THR A N 1
ATOM 813 C CA . THR A 1 100 ? -10.961 -10.205 -0.398 1.00 96.81 100 THR A CA 1
ATOM 814 C C . THR A 1 100 ? -9.642 -9.445 -0.454 1.00 96.81 100 THR A C 1
ATOM 816 O O . THR A 1 100 ? -8.914 -9.583 -1.437 1.00 96.81 100 THR A O 1
ATOM 819 N N . ILE A 1 101 ? -9.272 -8.724 0.611 1.00 97.19 101 ILE A N 1
ATOM 820 C CA . ILE A 1 101 ? -7.966 -8.046 0.691 1.00 97.19 101 ILE A CA 1
ATOM 821 C C . ILE A 1 101 ? -6.818 -9.051 0.576 1.00 97.19 101 ILE A C 1
ATOM 823 O O . ILE A 1 101 ? -5.870 -8.824 -0.175 1.00 97.19 101 ILE A O 1
ATOM 827 N N . TRP A 1 102 ? -6.927 -10.198 1.252 1.00 96.62 102 TRP A N 1
ATOM 828 C CA . TRP A 1 102 ? -5.928 -11.263 1.161 1.00 96.62 102 TRP A CA 1
ATOM 829 C C . TRP A 1 102 ? -5.768 -11.794 -0.273 1.00 96.62 102 TRP A C 1
ATOM 831 O O . TRP A 1 102 ? -4.646 -11.926 -0.764 1.00 96.62 102 TRP A O 1
ATOM 841 N N . ARG A 1 103 ? -6.876 -12.022 -0.994 1.00 96.94 103 ARG A N 1
ATOM 842 C CA . ARG A 1 103 ? -6.842 -12.441 -2.408 1.00 96.94 103 ARG A CA 1
ATOM 843 C C . ARG A 1 103 ? -6.235 -11.369 -3.313 1.00 96.94 103 ARG A C 1
ATOM 845 O O . ARG A 1 103 ? -5.442 -11.710 -4.188 1.00 96.94 103 ARG A O 1
ATOM 852 N N . ILE A 1 104 ? -6.578 -10.094 -3.103 1.00 96.31 104 ILE A N 1
ATOM 853 C CA . ILE A 1 104 ? -6.019 -8.969 -3.870 1.00 96.31 104 ILE A CA 1
ATOM 854 C C . ILE A 1 104 ? -4.504 -8.893 -3.666 1.00 96.31 104 ILE A C 1
ATOM 856 O O . ILE A 1 104 ? -3.769 -8.843 -4.651 1.00 96.31 104 ILE A O 1
ATOM 860 N N . ARG A 1 105 ? -4.036 -8.953 -2.411 1.00 95.56 105 ARG A N 1
ATOM 861 C CA . ARG A 1 105 ? -2.607 -8.973 -2.072 1.00 95.56 105 ARG A CA 1
ATOM 862 C C . ARG A 1 105 ? -1.885 -10.094 -2.815 1.00 95.56 105 ARG A C 1
ATOM 864 O O . ARG A 1 105 ? -0.908 -9.826 -3.507 1.00 95.56 105 ARG A O 1
ATOM 871 N N . ASN A 1 106 ? -2.364 -11.330 -2.691 1.00 95.31 106 ASN A N 1
ATOM 872 C CA . ASN A 1 106 ? -1.679 -12.484 -3.274 1.00 95.31 106 ASN A CA 1
ATOM 873 C C . ASN A 1 106 ? -1.631 -12.410 -4.801 1.00 95.31 106 ASN A C 1
ATOM 875 O O . ASN A 1 106 ? -0.592 -12.675 -5.397 1.00 95.31 106 ASN A O 1
ATOM 879 N N . LYS A 1 107 ? -2.727 -11.982 -5.436 1.00 95.00 107 LYS A N 1
ATOM 880 C CA . LYS A 1 107 ? -2.777 -11.782 -6.887 1.00 95.00 107 LYS A CA 1
ATOM 881 C C . LYS A 1 107 ? -1.791 -10.705 -7.349 1.00 95.00 107 LYS A C 1
ATOM 883 O O . LYS A 1 107 ? -1.119 -10.878 -8.365 1.00 95.00 107 LYS A O 1
ATOM 888 N N . ALA A 1 108 ? -1.700 -9.600 -6.611 1.00 94.06 108 ALA A N 1
ATOM 889 C CA . ALA A 1 108 ? -0.755 -8.529 -6.903 1.00 94.06 108 ALA A CA 1
ATOM 890 C C . ALA A 1 108 ? 0.697 -9.015 -6.769 1.00 94.06 108 ALA A C 1
ATOM 892 O O . ALA A 1 108 ? 1.501 -8.795 -7.672 1.00 94.06 108 ALA A O 1
ATOM 893 N N . GLN A 1 109 ? 1.010 -9.736 -5.687 1.00 91.06 109 GLN A N 1
ATOM 894 C CA . GLN A 1 109 ? 2.327 -10.336 -5.475 1.00 91.06 109 GLN A CA 1
ATOM 895 C C . GLN A 1 109 ? 2.687 -11.314 -6.595 1.00 91.06 109 GLN A C 1
ATOM 897 O O . GLN A 1 109 ? 3.761 -11.199 -7.172 1.00 91.06 109 GLN A O 1
ATOM 902 N N . GLU A 1 110 ? 1.777 -12.208 -6.983 1.00 91.81 110 GLU A N 1
ATOM 903 C CA . GLU A 1 110 ? 2.015 -13.164 -8.066 1.00 91.81 110 GLU A CA 1
ATOM 904 C C . GLU A 1 110 ? 2.335 -12.463 -9.398 1.00 91.81 110 GLU A C 1
ATOM 906 O O . GLU A 1 110 ? 3.262 -12.863 -10.105 1.00 91.81 110 GLU A O 1
ATOM 911 N N . LYS A 1 111 ? 1.616 -11.382 -9.731 1.00 90.19 111 LYS A N 1
ATOM 912 C CA . LYS A 1 111 ? 1.905 -10.556 -10.917 1.00 90.19 111 LYS A CA 1
ATOM 913 C C . LYS A 1 111 ? 3.297 -9.933 -10.859 1.00 90.19 111 LYS A C 1
ATOM 915 O O . LYS A 1 111 ? 4.002 -9.949 -11.867 1.00 90.19 111 LYS A O 1
ATOM 920 N N . ILE A 1 112 ? 3.675 -9.386 -9.703 1.00 89.56 112 ILE A N 1
ATOM 921 C CA . ILE A 1 112 ? 4.994 -8.784 -9.484 1.00 89.56 112 ILE A CA 1
ATOM 922 C C . ILE A 1 112 ? 6.079 -9.848 -9.653 1.00 89.56 112 ILE A C 1
ATOM 924 O O . ILE A 1 112 ? 6.983 -9.671 -10.464 1.00 89.56 112 ILE A O 1
ATOM 928 N N . THR A 1 113 ? 5.953 -10.986 -8.968 1.00 87.94 113 THR A N 1
ATOM 929 C CA . THR A 1 113 ? 6.924 -12.084 -9.014 1.00 87.94 113 THR A CA 1
ATOM 930 C C . THR A 1 113 ? 7.090 -12.643 -10.426 1.00 87.94 113 THR A C 1
ATOM 932 O O . THR A 1 113 ? 8.219 -12.759 -10.895 1.00 87.94 113 THR A O 1
ATOM 935 N N . LYS A 1 114 ? 5.991 -12.930 -11.143 1.00 87.75 114 LYS A N 1
ATOM 936 C CA . LYS A 1 114 ? 6.047 -13.447 -12.525 1.00 87.75 114 LYS A CA 1
ATOM 937 C C . LYS A 1 114 ? 6.751 -12.491 -13.483 1.00 87.75 114 LYS A C 1
ATOM 939 O O . LYS A 1 114 ? 7.456 -12.938 -14.383 1.00 87.75 114 LYS A O 1
ATOM 944 N N . LYS A 1 115 ? 6.542 -11.185 -13.318 1.00 84.00 115 LYS A N 1
ATOM 945 C CA . LYS A 1 115 ? 7.128 -10.173 -14.201 1.00 84.00 115 LYS A CA 1
ATOM 946 C C . LYS A 1 115 ? 8.572 -9.818 -13.843 1.00 84.00 115 LYS A C 1
ATOM 948 O O . LYS A 1 115 ? 9.345 -9.545 -14.752 1.00 84.00 115 LYS A O 1
ATOM 953 N N . LEU A 1 116 ? 8.933 -9.821 -12.558 1.00 81.44 116 LEU A N 1
ATOM 954 C CA . LEU A 1 116 ? 10.286 -9.478 -12.110 1.00 81.44 116 LEU A CA 1
ATOM 955 C C . LEU A 1 116 ? 11.272 -10.635 -12.227 1.00 81.44 116 LEU A C 1
ATOM 957 O O . LEU A 1 116 ? 12.392 -10.428 -12.680 1.00 81.44 116 LEU A O 1
ATOM 961 N N . LEU A 1 117 ? 10.871 -11.845 -11.834 1.00 77.25 117 LEU A N 1
ATOM 962 C CA . LEU A 1 117 ? 11.775 -12.999 -11.814 1.00 77.25 117 LEU A CA 1
ATOM 963 C C . LEU A 1 117 ? 11.785 -13.779 -13.132 1.00 77.25 117 LEU A C 1
ATOM 965 O O . LEU A 1 117 ? 12.540 -14.738 -13.253 1.00 77.25 117 LEU A O 1
ATOM 969 N N . GLY A 1 118 ? 10.967 -13.365 -14.107 1.00 64.31 118 GLY A N 1
ATOM 970 C CA . GLY A 1 118 ? 10.666 -14.155 -15.291 1.00 64.31 118 GLY A CA 1
ATOM 971 C C . GLY A 1 118 ? 9.878 -15.390 -14.874 1.00 64.31 118 GLY A C 1
ATOM 972 O O . GLY A 1 118 ? 10.385 -16.264 -14.173 1.00 64.31 118 GLY A O 1
ATOM 973 N N . GLY A 1 119 ? 8.607 -15.475 -15.271 1.00 48.97 119 GLY A N 1
ATOM 974 C CA . GLY A 1 119 ? 7.876 -16.732 -15.175 1.00 48.97 119 GLY A CA 1
ATOM 975 C C . GLY A 1 119 ? 8.781 -17.822 -15.734 1.00 48.97 119 GLY A C 1
ATOM 976 O O . GLY A 1 119 ? 9.230 -17.701 -16.871 1.00 48.97 119 GLY A O 1
ATOM 977 N N . LYS A 1 120 ? 9.128 -18.821 -14.914 1.00 45.25 120 LYS A N 1
ATOM 978 C CA . LYS A 1 120 ? 9.802 -20.014 -15.408 1.00 45.25 120 LYS A CA 1
ATOM 979 C C . LYS A 1 120 ? 8.959 -20.504 -16.577 1.00 45.25 120 LYS A C 1
ATOM 981 O O . LYS A 1 120 ? 7.862 -21.022 -16.372 1.00 45.25 120 LYS A O 1
ATOM 986 N N . ASN A 1 121 ? 9.458 -20.297 -17.790 1.00 44.25 12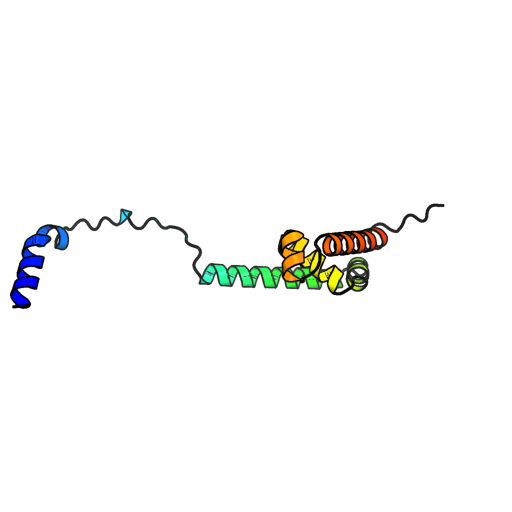1 ASN A N 1
ATOM 987 C CA . ASN A 1 121 ? 9.145 -21.168 -18.898 1.00 44.25 121 ASN A CA 1
ATOM 988 C C . ASN A 1 121 ? 9.690 -22.520 -18.446 1.00 44.25 121 ASN A C 1
ATOM 990 O O . ASN A 1 121 ? 10.882 -22.792 -18.571 1.00 44.25 121 ASN A O 1
ATOM 994 N N . ASN A 1 122 ? 8.835 -23.289 -17.775 1.00 35.94 122 ASN A N 1
ATOM 995 C CA . ASN A 1 122 ? 9.045 -24.710 -17.604 1.00 35.94 122 ASN A CA 1
ATOM 996 C C . ASN A 1 122 ? 9.061 -25.282 -19.023 1.00 35.94 122 ASN A C 1
ATOM 998 O O . ASN A 1 122 ? 8.021 -25.327 -19.683 1.00 35.94 122 ASN A O 1
ATOM 1002 N N . VAL A 1 123 ? 10.273 -25.582 -19.487 1.00 37.62 123 VAL A N 1
ATOM 1003 C CA . VAL A 1 123 ? 10.541 -26.618 -20.487 1.00 37.62 123 VAL A CA 1
ATOM 1004 C C . VAL A 1 123 ? 10.075 -27.950 -19.912 1.00 37.62 123 VAL A C 1
ATOM 1006 O O . VAL A 1 123 ? 10.268 -28.141 -18.68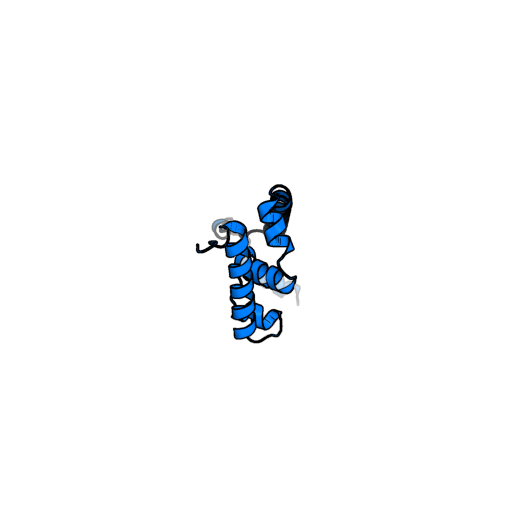6 1.00 37.62 123 VAL A O 1
#

Foldseek 3Di:
DVVVVVVVVCVVCVCVVPPPDPPPVVPPPPVPCDPVNVVVVVVVLVVVVVVVVVVCVVDPLSVVLVVPQDPLLVVLCCCCPVVVDDLVVVCVVVVHDSVVSVVSPVVSVVSNCCSPVPNPPPD

Sequence (123 aa):
MIINVRKKYIKNNYEYLNSKEINLDICEDMESSSLFDAVLNKCVDELKSALEFERLFCDEKLYNVAKALSGKEKMVLFALYKEEKSINQIAKEMNVERTTIWRIRNKAQEKITKKLLGGKNNV